Protein AF-0000000072804170 (afdb_homodimer)

Nearest PDB structures (foldseek):
  5ys2-assembly2_E  TM=5.593E-01  e=1.777E+00  Suid alphaherpesvirus 1
  5ys2-assembly2_D  TM=5.628E-01  e=2.742E+00  Suid alphaherpesvirus 1
  8yqu-assembly1_G  TM=5.726E-01  e=3.513E+00  African swine fever virus
  1iwm-assembly1_A  TM=6.644E-01  e=5.419E+00  Escherichia coli
  5ys2-assembly2_E  TM=5.588E-01  e=1.390E+00  Suid alphaherpesvirus 1

Radius of gyration: 18.13 Å; Cα contacts (8 Å, |Δi|>4): 253; chains: 2; bounding box: 46×49×56 Å

Solvent-accessible surface area (backbone atoms only — not comparable to full-atom values): 9913 Å² total; per-residue (Å²): 124,83,70,72,72,47,58,48,54,52,49,40,40,53,52,12,60,71,73,71,41,55,54,88,68,40,72,74,51,58,66,79,39,37,51,43,70,24,52,31,51,40,57,61,52,86,44,50,80,44,22,43,29,40,34,37,59,48,89,76,24,31,38,35,31,39,36,88,66,50,72,45,78,39,70,48,70,66,76,69,58,74,72,71,75,78,126,125,85,71,73,72,48,59,46,53,52,48,40,39,52,51,10,59,70,72,72,42,56,51,89,68,40,72,75,50,59,64,80,39,37,52,42,70,24,52,31,51,40,58,60,52,85,43,50,78,41,23,43,29,39,35,38,58,47,88,78,23,30,38,35,30,39,37,86,66,52,70,45,78,40,69,49,71,66,76,69,59,75,73,71,74,76,126

Structure (mmCIF, N/CA/C/O backbone):
data_AF-0000000072804170-model_v1
#
loop_
_entity.id
_entity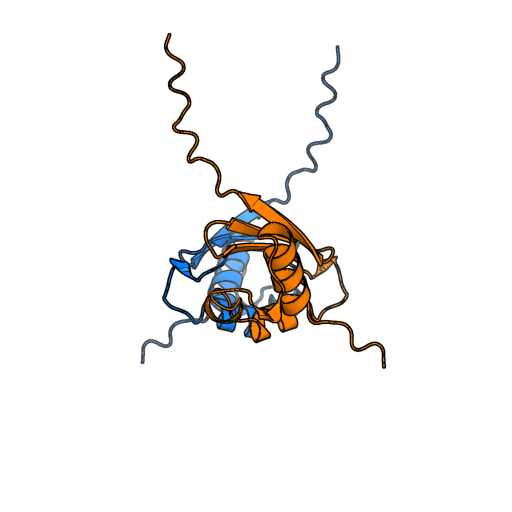.type
_entity.pdbx_description
1 polymer 'Halobacterial output domain-containing protein'
#
loop_
_atom_site.group_PDB
_atom_site.id
_atom_site.type_symbol
_atom_site.label_atom_id
_atom_site.label_alt_id
_atom_site.label_comp_id
_atom_site.label_asym_id
_atom_site.label_entity_id
_atom_site.label_seq_id
_atom_site.pdbx_PDB_ins_code
_atom_site.Cartn_x
_atom_site.Cartn_y
_atom_site.Cartn_z
_atom_site.occupancy
_atom_site.B_iso_or_equiv
_atom_site.auth_seq_id
_atom_site.auth_comp_id
_atom_site.auth_asym_id
_atom_site.auth_atom_id
_atom_site.pdbx_PDB_model_num
ATOM 1 N N . MET A 1 1 ? 17.469 0.276 -23.344 1 39.41 1 MET A N 1
ATOM 2 C CA . MET A 1 1 ? 16.578 0.875 -22.359 1 39.41 1 MET A CA 1
ATOM 3 C C . MET A 1 1 ? 16.188 -0.136 -21.297 1 39.41 1 MET A C 1
ATOM 5 O O . MET A 1 1 ? 15.641 -1.195 -21.594 1 39.41 1 MET A O 1
ATOM 9 N N . SER A 1 2 ? 17.031 -0.275 -20.328 1 51.78 2 SER A N 1
ATOM 10 C CA . SER A 1 2 ? 16.734 -1.241 -19.281 1 51.78 2 S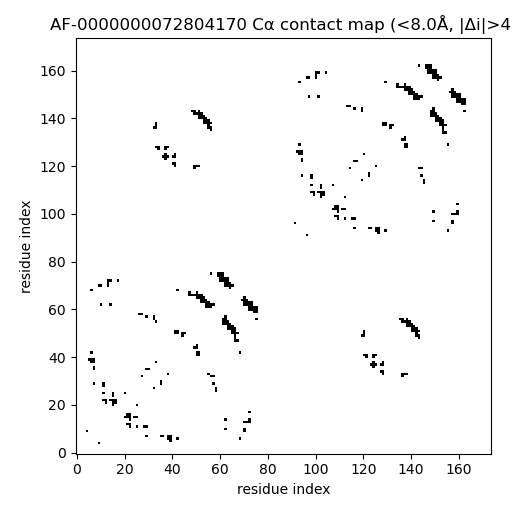ER A CA 1
ATOM 11 C C . SER A 1 2 ? 15.305 -1.104 -18.781 1 51.78 2 SER A C 1
ATOM 13 O O . SER A 1 2 ? 14.906 -0.036 -18.312 1 51.78 2 SER A O 1
ATOM 15 N N . GLN A 1 3 ? 14.508 -1.585 -19.562 1 59.88 3 GLN A N 1
ATOM 16 C CA . GLN A 1 3 ? 13.109 -1.511 -19.141 1 59.88 3 GLN A CA 1
ATOM 17 C C . GLN A 1 3 ? 12.938 -1.938 -17.688 1 59.88 3 GLN A C 1
ATOM 19 O O . GLN A 1 3 ? 13.234 -3.078 -17.328 1 59.88 3 GLN A O 1
ATOM 24 N N . GLU A 1 4 ? 13.109 -1.079 -16.875 1 78.88 4 GLU A N 1
ATOM 25 C CA . GLU A 1 4 ? 12.945 -1.415 -15.469 1 78.88 4 GLU A CA 1
ATOM 26 C C . GLU A 1 4 ? 11.609 -2.104 -15.219 1 78.88 4 GLU A C 1
ATOM 28 O O . GLU A 1 4 ? 10.57 -1.655 -15.711 1 78.88 4 GLU A O 1
ATOM 33 N N . ARG A 1 5 ? 11.672 -3.32 -14.984 1 87.62 5 ARG A N 1
ATOM 34 C CA . ARG A 1 5 ? 10.477 -4.109 -14.711 1 87.62 5 ARG A CA 1
ATOM 35 C C . ARG A 1 5 ? 9.633 -3.465 -13.617 1 87.62 5 ARG A C 1
ATOM 37 O O . ARG A 1 5 ? 10.164 -3.01 -12.602 1 87.62 5 ARG A O 1
ATOM 44 N N . PRO A 1 6 ? 8.398 -3.285 -14.016 1 92.5 6 PRO A N 1
ATOM 45 C CA . PRO A 1 6 ? 7.508 -2.75 -12.984 1 92.5 6 PRO A CA 1
ATOM 46 C C . PRO A 1 6 ? 7.5 -3.598 -11.711 1 92.5 6 PRO A C 1
ATOM 48 O O . PRO A 1 6 ? 7.723 -4.809 -11.773 1 92.5 6 PRO A O 1
ATOM 51 N N . ILE A 1 7 ? 7.445 -2.998 -10.672 1 93 7 ILE A N 1
ATOM 52 C CA . ILE A 1 7 ? 7.449 -3.695 -9.391 1 93 7 ILE A CA 1
ATOM 53 C C . ILE A 1 7 ? 6.363 -4.77 -9.383 1 93 7 ILE A C 1
ATOM 55 O O . ILE A 1 7 ? 6.543 -5.836 -8.789 1 93 7 ILE A O 1
ATOM 59 N N . SER A 1 8 ? 5.281 -4.523 -10.039 1 94.75 8 SER A N 1
ATOM 60 C CA . SER A 1 8 ? 4.199 -5.496 -10.148 1 94.75 8 SER A CA 1
ATOM 61 C C . SER A 1 8 ? 4.684 -6.793 -10.789 1 94.75 8 SER A C 1
ATOM 63 O O . SER A 1 8 ? 4.266 -7.883 -10.391 1 94.75 8 SER A O 1
ATOM 65 N N . PHE A 1 9 ? 5.527 -6.707 -11.758 1 95 9 PHE A N 1
ATOM 66 C CA . PHE A 1 9 ? 6.086 -7.883 -12.414 1 95 9 PHE A CA 1
ATOM 67 C C . PHE A 1 9 ? 7.016 -8.641 -11.477 1 95 9 PHE A C 1
ATOM 69 O 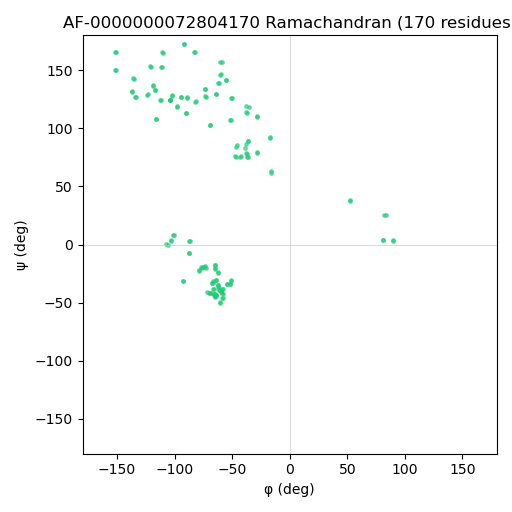O . PHE A 1 9 ? 6.988 -9.867 -11.422 1 95 9 PHE A O 1
ATOM 76 N N . GLU A 1 10 ? 7.773 -7.863 -10.797 1 95.44 10 GLU A N 1
ATOM 77 C CA . GLU A 1 10 ? 8.68 -8.484 -9.836 1 95.44 10 GLU A CA 1
ATOM 78 C C . GLU A 1 10 ? 7.906 -9.266 -8.773 1 95.44 10 GLU A C 1
ATOM 80 O O . GLU A 1 10 ? 8.32 -10.352 -8.367 1 95.44 10 GLU A O 1
ATOM 85 N N . VAL A 1 11 ? 6.828 -8.703 -8.367 1 96.25 11 VAL A N 1
ATOM 86 C CA . VAL A 1 11 ? 5.969 -9.375 -7.398 1 96.25 11 VAL A CA 1
ATOM 87 C C . VAL A 1 11 ? 5.473 -10.703 -7.977 1 96.25 11 VAL A C 1
ATOM 89 O O . VAL A 1 11 ? 5.598 -11.75 -7.336 1 96.25 11 VAL A O 1
ATOM 92 N N . ALA A 1 12 ? 4.953 -10.656 -9.18 1 96.38 12 ALA A N 1
ATOM 93 C CA . ALA A 1 12 ? 4.445 -11.852 -9.836 1 96.38 12 ALA A CA 1
ATOM 94 C C . ALA A 1 12 ? 5.543 -12.898 -9.992 1 96.38 12 ALA A C 1
ATOM 96 O O . ALA A 1 12 ? 5.309 -14.094 -9.781 1 96.38 12 ALA A O 1
ATOM 97 N N . GLN A 1 13 ? 6.699 -12.383 -10.336 1 96.69 13 GLN A N 1
ATOM 98 C CA . GLN A 1 13 ? 7.836 -13.273 -10.531 1 96.69 13 GLN A CA 1
ATOM 99 C C . GLN A 1 13 ? 8.211 -13.977 -9.234 1 96.69 13 GLN A C 1
ATOM 101 O O . GLN A 1 13 ? 8.461 -15.188 -9.219 1 96.69 13 GLN A O 1
ATOM 106 N N . GLN A 1 14 ? 8.219 -13.203 -8.164 1 96.5 14 GLN A N 1
ATOM 107 C CA . GLN A 1 14 ? 8.578 -13.766 -6.871 1 96.5 14 GLN A CA 1
ATOM 108 C C . GLN A 1 14 ? 7.562 -14.812 -6.418 1 96.5 14 GLN A C 1
ATOM 110 O O . GLN A 1 14 ? 7.934 -15.867 -5.898 1 96.5 14 GLN A O 1
ATOM 115 N N . VAL A 1 15 ? 6.285 -14.516 -6.598 1 95.88 15 VAL A N 1
ATOM 116 C CA . VAL A 1 15 ? 5.227 -15.453 -6.227 1 95.88 15 VAL A CA 1
ATOM 117 C C . VAL A 1 15 ? 5.324 -16.719 -7.09 1 95.88 15 VAL A C 1
ATOM 119 O O . VAL A 1 15 ? 5.199 -17.828 -6.582 1 95.88 15 VAL A O 1
ATOM 122 N N . ALA A 1 16 ? 5.531 -16.484 -8.359 1 96.69 16 ALA A N 1
ATOM 123 C CA . ALA A 1 16 ? 5.672 -17.609 -9.281 1 96.69 16 ALA A CA 1
ATOM 124 C C . ALA A 1 16 ? 6.832 -18.516 -8.875 1 96.69 16 ALA A C 1
ATOM 126 O O . ALA A 1 16 ? 6.707 -19.734 -8.883 1 96.69 16 ALA A O 1
ATOM 127 N N . ASP A 1 17 ? 7.957 -17.844 -8.477 1 95 17 ASP A N 1
ATOM 128 C CA . ASP A 1 17 ? 9.133 -18.578 -8.023 1 95 17 ASP A CA 1
ATOM 129 C C . ASP A 1 17 ? 8.82 -19.391 -6.773 1 95 17 ASP A C 1
ATOM 131 O O . ASP A 1 17 ? 9.289 -20.531 -6.633 1 95 17 ASP A O 1
ATOM 135 N N . ARG A 1 18 ? 7.965 -18.812 -5.965 1 93.12 18 ARG A N 1
ATOM 136 C CA . ARG A 1 18 ? 7.57 -19.5 -4.734 1 93.12 18 ARG A CA 1
ATOM 137 C C . ARG A 1 18 ? 6.676 -20.688 -5.035 1 93.12 18 ARG A C 1
ATOM 139 O O . ARG A 1 18 ? 6.812 -21.75 -4.406 1 93.12 18 ARG A O 1
ATOM 146 N N . GLU A 1 19 ? 5.82 -20.5 -5.93 1 92.44 19 GLU A N 1
ATOM 147 C CA . GLU A 1 19 ? 4.895 -21.562 -6.309 1 92.44 19 GLU A CA 1
ATOM 148 C C . GLU A 1 19 ? 5.578 -22.594 -7.199 1 92.44 19 GLU A C 1
ATOM 150 O O . GLU A 1 19 ? 5.09 -23.719 -7.34 1 92.44 19 GLU A O 1
ATOM 155 N N . GLY A 1 20 ? 6.676 -22.281 -7.816 1 94.94 20 GLY A N 1
ATOM 156 C CA . GLY A 1 20 ? 7.406 -23.172 -8.703 1 94.94 20 GLY A CA 1
ATOM 157 C C . GLY A 1 20 ? 6.844 -23.219 -10.109 1 94.94 20 GLY A C 1
ATOM 158 O O . GLY A 1 20 ? 6.871 -24.266 -10.766 1 94.94 20 GLY A O 1
ATOM 159 N N . VAL A 1 21 ? 6.184 -22.125 -10.438 1 95.31 21 VAL A N 1
ATOM 160 C CA . VAL A 1 21 ? 5.586 -22.031 -11.766 1 95.31 21 VAL A CA 1
ATOM 161 C C . VAL A 1 21 ? 6.164 -20.828 -12.516 1 95.31 21 VAL A C 1
ATOM 163 O O . VAL A 1 21 ? 6.707 -19.906 -11.891 1 95.31 21 VAL A O 1
ATOM 166 N N . PRO A 1 22 ? 6.176 -20.891 -13.859 1 96.81 22 PRO A N 1
ATOM 167 C CA . PRO A 1 22 ? 6.555 -19.703 -14.625 1 96.81 22 PRO A CA 1
ATOM 168 C C . PRO A 1 22 ? 5.617 -18.516 -14.383 1 96.81 22 PRO A C 1
ATOM 170 O O . PRO A 1 22 ? 4.414 -18.719 -14.188 1 96.81 22 PRO A O 1
ATOM 173 N N . VAL A 1 23 ? 6.141 -17.391 -14.273 1 96.31 23 VAL A N 1
ATOM 174 C CA . VAL A 1 23 ? 5.379 -16.172 -13.992 1 96.31 23 VAL A CA 1
ATOM 175 C C . VAL A 1 23 ? 4.211 -16.062 -14.969 1 96.31 23 VAL A C 1
ATOM 177 O O . VAL A 1 23 ? 3.141 -15.562 -14.609 1 96.31 23 VAL A O 1
ATOM 180 N N . GLU A 1 24 ? 4.395 -16.594 -16.172 1 95.69 24 GLU A N 1
ATOM 181 C CA . GLU A 1 24 ? 3.357 -16.516 -17.203 1 95.69 24 GLU A CA 1
ATOM 182 C C . GLU A 1 24 ? 2.221 -17.5 -16.906 1 95.69 24 GLU A C 1
ATOM 184 O O . GLU A 1 24 ? 1.129 -17.375 -17.453 1 95.69 24 GLU A O 1
ATOM 189 N N . GLU A 1 25 ? 2.543 -18.453 -16.094 1 95.69 25 GLU A N 1
ATOM 190 C CA . GLU A 1 25 ? 1.567 -19.5 -15.781 1 95.69 25 GLU A CA 1
ATOM 191 C C . GLU A 1 25 ? 0.948 -19.281 -14.406 1 95.69 25 GLU A C 1
ATOM 193 O O . GLU A 1 25 ? 0.147 -20.094 -13.945 1 95.69 25 GLU A O 1
ATOM 198 N N . LEU A 1 26 ? 1.357 -18.188 -13.82 1 95.12 26 LEU A N 1
ATOM 199 C CA . LEU A 1 26 ? 0.846 -17.891 -12.484 1 95.12 26 LEU A CA 1
ATOM 200 C C . LEU A 1 26 ? -0.66 -17.656 -12.523 1 95.12 26 LEU A C 1
ATOM 202 O O . LEU A 1 26 ? -1.154 -16.891 -13.352 1 95.12 26 LEU A O 1
ATOM 206 N N . ARG A 1 27 ? -1.448 -18.375 -11.594 1 90.75 27 ARG A N 1
ATOM 207 C CA . ARG A 1 27 ? -2.898 -18.234 -11.516 1 90.75 27 ARG A CA 1
ATOM 208 C C . ARG A 1 27 ? -3.361 -18.125 -10.062 1 90.75 27 ARG A C 1
ATOM 210 O O . ARG A 1 27 ? -2.893 -18.875 -9.203 1 90.75 27 ARG A O 1
ATOM 217 N N . PRO A 1 28 ? -4.367 -17.281 -9.984 1 92.62 28 PRO A N 1
ATOM 218 C CA . PRO A 1 28 ? -4.832 -16.203 -10.859 1 92.62 28 PRO A CA 1
ATOM 219 C C . PRO A 1 28 ? -3.773 -15.125 -11.094 1 92.62 28 PRO A C 1
ATOM 221 O O . PRO A 1 28 ? -2.805 -15.039 -10.336 1 92.62 28 PRO A O 1
ATOM 224 N N . PRO A 1 29 ? -3.898 -14.391 -12.18 1 94.12 29 PRO A N 1
ATOM 225 C CA . PRO A 1 29 ? -2.918 -13.328 -12.43 1 94.12 29 PRO A CA 1
ATOM 226 C C . PRO A 1 29 ? -2.9 -12.273 -11.328 1 94.12 29 PRO A C 1
ATOM 228 O O . PRO A 1 29 ? -3.91 -12.062 -10.648 1 94.12 29 PRO A O 1
ATOM 231 N N . LEU A 1 30 ? -1.705 -11.719 -11.062 1 93.56 30 LEU A N 1
ATOM 232 C CA . LEU A 1 30 ? -1.507 -10.734 -10 1 93.56 30 LEU A CA 1
ATOM 233 C C . LEU A 1 30 ? -2.469 -9.562 -10.164 1 93.56 30 LEU A C 1
ATOM 235 O O . LEU A 1 30 ? -2.973 -9.023 -9.172 1 93.56 30 LEU A O 1
ATOM 239 N N . HIS A 1 31 ? -2.74 -9.242 -11.414 1 92.38 31 HIS A N 1
ATOM 240 C CA . HIS A 1 31 ? -3.576 -8.078 -11.688 1 92.38 31 HIS A CA 1
ATOM 241 C C . HIS A 1 31 ? -4.992 -8.281 -11.164 1 92.38 31 HIS A C 1
ATOM 243 O O . HIS A 1 31 ? -5.75 -7.32 -11.023 1 92.38 31 HIS A O 1
ATOM 249 N N . THR A 1 32 ? -5.383 -9.594 -10.945 1 91.12 32 THR A N 1
ATOM 250 C CA . THR A 1 32 ? -6.703 -9.883 -10.391 1 91.12 32 THR A CA 1
ATOM 251 C C . THR A 1 32 ? -6.715 -9.672 -8.883 1 91.12 32 THR A C 1
ATOM 253 O O . THR A 1 32 ? -7.773 -9.453 -8.289 1 91.12 32 THR A O 1
ATOM 256 N N . ALA A 1 33 ? -5.52 -9.742 -8.297 1 90.5 33 ALA A N 1
ATOM 257 C CA . ALA A 1 33 ? -5.41 -9.648 -6.848 1 90.5 33 ALA A CA 1
ATOM 258 C C . ALA A 1 33 ? -5.168 -8.203 -6.41 1 90.5 33 ALA A C 1
ATOM 260 O O . ALA A 1 33 ? -5.574 -7.801 -5.316 1 90.5 33 ALA A O 1
ATOM 261 N N . ILE A 1 34 ? -4.5 -7.457 -7.223 1 91.69 34 ILE A N 1
ATOM 262 C CA . ILE A 1 34 ? -4.18 -6.074 -6.891 1 91.69 34 ILE A CA 1
ATOM 263 C C . ILE A 1 34 ? -4.07 -5.25 -8.172 1 91.69 34 ILE A C 1
ATOM 265 O O . ILE A 1 34 ? -3.785 -5.789 -9.242 1 91.69 34 ILE A O 1
ATOM 269 N N . ASP A 1 35 ? -4.391 -4 -8.078 1 93.88 35 ASP A N 1
ATOM 270 C CA . ASP A 1 35 ? -4.219 -3.098 -9.211 1 93.88 35 ASP A CA 1
ATOM 271 C C . ASP A 1 35 ? -2.74 -2.85 -9.5 1 93.88 35 ASP A C 1
ATOM 273 O O . ASP A 1 35 ? -2.109 -2.008 -8.852 1 93.88 35 ASP A O 1
ATOM 277 N N . THR A 1 36 ? -2.184 -3.473 -10.516 1 95.5 36 THR A N 1
ATOM 278 C CA . THR A 1 36 ? -0.762 -3.436 -10.844 1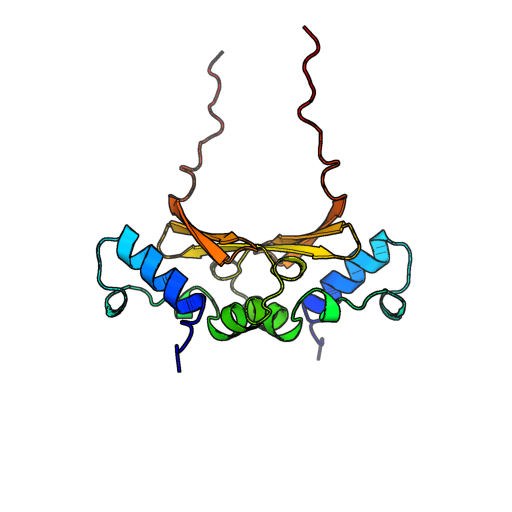 95.5 36 THR A CA 1
ATOM 279 C C . THR A 1 36 ? -0.347 -2.039 -11.297 1 95.5 36 THR A C 1
ATOM 281 O O . THR A 1 36 ? 0.767 -1.594 -11.016 1 95.5 36 THR A O 1
ATOM 284 N N . ASP A 1 37 ? -1.27 -1.3 -11.977 1 94.56 37 ASP A N 1
ATOM 285 C CA . ASP A 1 37 ? -0.978 0.057 -12.43 1 94.56 37 ASP A CA 1
ATOM 286 C C . ASP A 1 37 ? -0.784 1.001 -11.242 1 94.56 37 ASP A C 1
ATOM 288 O O . ASP A 1 37 ? 0.141 1.815 -11.234 1 94.56 37 ASP A O 1
ATOM 292 N N . ALA A 1 38 ? -1.669 0.796 -10.352 1 95.56 38 ALA A N 1
ATOM 293 C CA . ALA A 1 38 ? -1.58 1.613 -9.148 1 95.56 38 ALA A CA 1
ATOM 294 C C . ALA A 1 38 ? -0.304 1.304 -8.367 1 95.56 38 ALA A C 1
ATOM 296 O O . ALA A 1 38 ? 0.386 2.217 -7.906 1 95.56 38 ALA A O 1
ATOM 297 N N . LEU A 1 39 ? 0.015 0.007 -8.211 1 94.88 39 LEU A N 1
ATOM 298 C CA . LEU A 1 39 ? 1.214 -0.433 -7.508 1 94.88 39 LEU A CA 1
ATOM 299 C C . LEU A 1 39 ? 2.469 0.14 -8.164 1 94.88 39 LEU A C 1
ATOM 301 O O . LEU A 1 39 ? 3.328 0.7 -7.477 1 94.88 39 LEU A O 1
ATOM 305 N N . ASP A 1 40 ? 2.539 0.067 -9.453 1 94.12 40 ASP A N 1
ATOM 306 C CA . ASP A 1 40 ? 3.684 0.596 -10.188 1 94.12 40 ASP A CA 1
ATOM 307 C C . ASP A 1 40 ? 3.814 2.104 -9.992 1 94.12 40 ASP A C 1
ATOM 309 O O . ASP A 1 40 ? 4.926 2.627 -9.883 1 94.12 40 ASP A O 1
ATOM 313 N N . SER A 1 41 ? 2.689 2.744 -9.93 1 93.19 41 SER A N 1
ATOM 314 C CA . SER A 1 41 ? 2.678 4.191 -9.75 1 93.19 41 SER A CA 1
ATOM 315 C C . SER A 1 41 ? 3.221 4.582 -8.375 1 93.19 41 SER A C 1
ATOM 317 O O . SER A 1 41 ? 3.965 5.555 -8.25 1 93.19 41 SER A O 1
ATOM 319 N N . LEU A 1 42 ? 2.896 3.809 -7.34 1 92.06 42 LEU A N 1
ATOM 320 C CA . LEU A 1 42 ? 3.336 4.086 -5.977 1 92.06 42 LEU A CA 1
ATOM 321 C C . LEU A 1 42 ? 4.848 3.939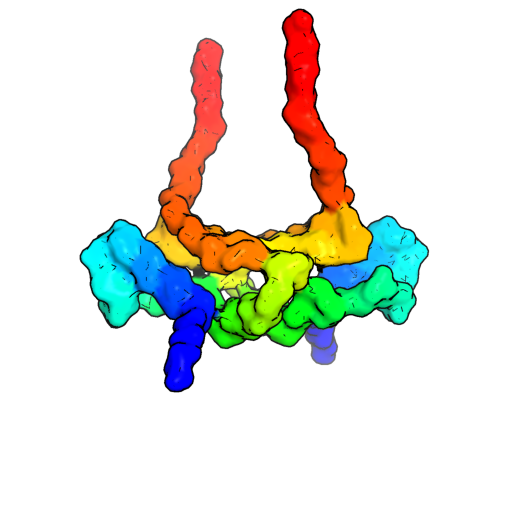 -5.855 1 92.06 42 LEU A C 1
ATOM 323 O O . LEU A 1 42 ? 5.484 4.645 -5.066 1 92.06 42 LEU A O 1
ATOM 327 N N . PHE A 1 43 ? 5.375 3.035 -6.648 1 91.31 43 PHE A N 1
ATOM 328 C CA . PHE A 1 43 ? 6.809 2.773 -6.578 1 91.31 43 PHE A CA 1
ATOM 329 C C . PHE A 1 43 ? 7.543 3.475 -7.715 1 91.31 43 PHE A C 1
ATOM 331 O O . PHE A 1 43 ? 8.719 3.193 -7.969 1 91.31 43 PHE A O 1
ATOM 338 N N . ARG A 1 44 ? 6.797 4.285 -8.391 1 85.56 44 ARG A N 1
ATOM 339 C CA . ARG A 1 44 ? 7.41 5.051 -9.477 1 85.56 44 ARG A CA 1
ATOM 340 C C . ARG A 1 44 ? 8.461 6.012 -8.938 1 85.56 44 ARG A C 1
ATOM 342 O O . ARG A 1 44 ? 9.477 6.266 -9.594 1 85.56 44 ARG A O 1
ATOM 349 N N . SER A 1 45 ? 8.125 6.398 -7.734 1 78.31 45 SER A N 1
ATOM 350 C CA . SER A 1 45 ? 9.102 7.301 -7.125 1 78.31 45 SER A CA 1
ATOM 351 C C . SER A 1 45 ? 10.359 6.551 -6.703 1 78.31 45 SER A C 1
ATOM 353 O O . SER A 1 45 ? 10.281 5.434 -6.191 1 78.31 45 SER A O 1
ATOM 355 N N . ASN A 1 46 ? 11.414 7.078 -7.012 1 73.31 46 ASN A N 1
ATOM 356 C CA . ASN A 1 46 ? 12.68 6.441 -6.668 1 73.31 46 ASN A CA 1
ATOM 357 C C . ASN A 1 46 ? 13.148 6.828 -5.266 1 73.31 46 ASN A C 1
ATOM 359 O O . ASN A 1 46 ? 14.234 6.438 -4.836 1 73.31 46 ASN A O 1
ATOM 363 N N . ASP A 1 47 ? 12.305 7.539 -4.746 1 78.62 47 ASP A N 1
ATOM 364 C CA . ASP A 1 47 ? 12.656 7.938 -3.387 1 78.62 47 ASP A CA 1
ATOM 365 C C . ASP A 1 47 ? 12.133 6.93 -2.365 1 78.62 47 ASP A C 1
ATOM 367 O O . ASP A 1 47 ? 10.922 6.797 -2.182 1 78.62 47 ASP A O 1
ATOM 371 N N . PRO A 1 48 ? 13.078 6.289 -1.756 1 78.88 48 PRO A N 1
ATOM 372 C CA . PRO A 1 48 ? 12.672 5.285 -0.769 1 78.88 48 PRO A CA 1
ATOM 373 C C . PRO A 1 48 ? 11.891 5.891 0.398 1 78.88 48 PRO A C 1
ATOM 375 O O . PRO A 1 48 ? 11.102 5.199 1.042 1 78.88 48 PRO A O 1
ATOM 378 N N . ASP A 1 49 ? 12.156 7.168 0.578 1 74.75 49 ASP A N 1
ATOM 379 C CA . ASP A 1 49 ? 11.484 7.852 1.681 1 74.75 49 ASP A CA 1
ATOM 380 C C . ASP A 1 49 ? 10.008 8.078 1.368 1 74.75 49 ASP A C 1
ATOM 382 O O . ASP A 1 49 ? 9.203 8.289 2.277 1 74.75 49 ASP A O 1
ATOM 386 N N . ARG A 1 50 ? 9.719 8.023 0.169 1 79.5 50 ARG A N 1
ATOM 387 C CA . ARG A 1 50 ? 8.344 8.297 -0.254 1 79.5 50 ARG A CA 1
ATOM 388 C C . ARG A 1 50 ? 7.629 7.008 -0.645 1 79.5 50 ARG A C 1
ATOM 390 O O . ARG A 1 50 ? 6.441 7.027 -0.979 1 79.5 50 ARG A O 1
ATOM 397 N N . ARG A 1 51 ? 8.352 5.855 -0.544 1 88.25 51 ARG A N 1
ATOM 398 C CA . ARG A 1 51 ? 7.77 4.566 -0.908 1 88.25 51 ARG A CA 1
ATOM 399 C C . ARG A 1 51 ? 7.086 3.918 0.29 1 88.25 51 ARG A C 1
ATOM 401 O O . ARG A 1 51 ? 7.66 3.848 1.378 1 88.25 51 ARG A O 1
ATOM 408 N N . PRO A 1 52 ? 5.906 3.625 -0.024 1 93.62 52 PRO A N 1
ATOM 409 C CA . PRO A 1 52 ? 5.199 2.959 1.071 1 93.62 52 PRO A CA 1
ATOM 410 C C . PRO A 1 52 ? 5.488 1.461 1.139 1 93.62 52 PRO A C 1
ATOM 412 O O . PRO A 1 52 ? 6.168 0.92 0.263 1 93.62 52 PRO A O 1
ATOM 415 N N . THR A 1 53 ? 5.137 0.882 2.223 1 94.31 53 THR A N 1
ATOM 416 C CA . THR A 1 53 ? 5.117 -0.57 2.359 1 94.31 53 THR A CA 1
ATOM 417 C C . THR A 1 53 ? 3.725 -1.12 2.057 1 94.31 53 THR A C 1
ATOM 419 O O . THR A 1 53 ? 2.729 -0.633 2.594 1 94.31 53 THR A O 1
ATOM 422 N N . ILE A 1 54 ? 3.678 -2.076 1.156 1 95.38 54 ILE A N 1
ATOM 423 C CA . ILE A 1 54 ? 2.398 -2.645 0.748 1 95.38 54 ILE A CA 1
ATOM 424 C C . ILE A 1 54 ? 2.367 -4.137 1.077 1 95.38 54 ILE A C 1
ATOM 426 O O . ILE A 1 54 ? 3.348 -4.848 0.851 1 95.38 54 ILE A O 1
ATOM 430 N N . GLU A 1 55 ? 1.22 -4.547 1.604 1 94.94 55 GLU A N 1
ATOM 431 C CA . GLU A 1 55 ? 1.027 -5.957 1.924 1 94.94 55 GLU A CA 1
ATOM 432 C C . GLU A 1 55 ? -0.36 -6.434 1.502 1 94.94 55 GLU A C 1
ATOM 434 O O . GLU A 1 55 ? -1.364 -5.793 1.815 1 94.94 55 GLU A O 1
ATOM 439 N N . PHE A 1 56 ? -0.417 -7.555 0.828 1 93.62 56 PHE A N 1
ATOM 440 C CA . PHE A 1 56 ? -1.686 -8.133 0.404 1 93.62 56 PHE A CA 1
ATOM 441 C C . PHE A 1 56 ? -1.575 -9.648 0.291 1 93.62 56 PHE A C 1
ATOM 443 O O . PHE A 1 56 ? -0.478 -10.203 0.379 1 93.62 56 PHE A O 1
ATOM 450 N N . ARG A 1 57 ? -2.732 -10.219 0.207 1 91.75 57 ARG A N 1
ATOM 451 C CA . ARG A 1 57 ? -2.783 -11.664 0.045 1 91.75 57 ARG A CA 1
ATOM 452 C C . ARG A 1 57 ? -3.084 -12.047 -1.401 1 91.75 57 ARG A C 1
ATOM 454 O O . ARG A 1 57 ? -3.963 -11.461 -2.033 1 91.75 57 ARG A O 1
ATOM 461 N N . TYR A 1 58 ? -2.236 -12.867 -1.811 1 91.06 58 TYR A N 1
ATOM 462 C CA . TYR A 1 58 ? -2.377 -13.367 -3.172 1 91.06 58 TYR A CA 1
ATOM 463 C C . TYR A 1 58 ? -2.188 -14.883 -3.217 1 91.06 58 TYR A C 1
ATOM 465 O O . TYR A 1 58 ? -1.162 -15.398 -2.7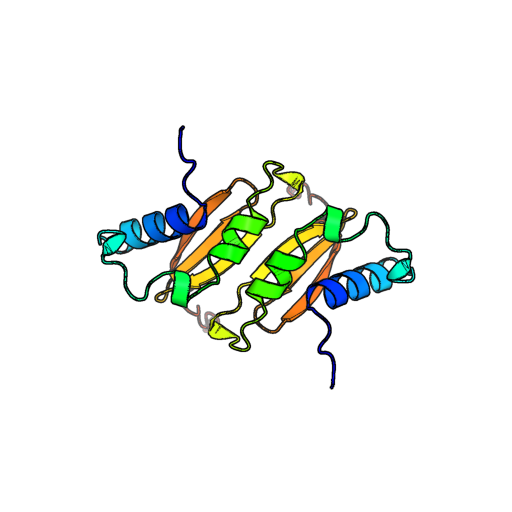68 1 91.06 58 TYR A O 1
ATOM 473 N N . ASN A 1 59 ? -3.139 -15.578 -3.799 1 88.31 59 ASN A N 1
ATOM 474 C CA . ASN A 1 59 ? -3.076 -17.031 -3.973 1 88.31 59 ASN A CA 1
ATOM 475 C C . ASN A 1 59 ? -2.785 -17.734 -2.654 1 88.31 59 ASN A C 1
ATOM 477 O O . ASN A 1 59 ? -1.979 -18.672 -2.611 1 88.31 59 ASN A O 1
ATOM 481 N N . GLY A 1 60 ? -3.309 -17.281 -1.604 1 88.44 60 GLY A N 1
ATOM 482 C CA . GLY A 1 60 ? -3.131 -17.906 -0.301 1 88.44 60 GLY A CA 1
ATOM 483 C C . GLY A 1 60 ? -1.814 -17.531 0.359 1 88.44 60 GLY A C 1
ATOM 484 O O . GLY A 1 60 ? -1.474 -18.062 1.416 1 88.44 60 GLY A O 1
ATOM 485 N N . HIS A 1 61 ? -1.045 -16.656 -0.268 1 92.19 61 HIS A N 1
ATOM 486 C CA . HIS A 1 61 ? 0.225 -16.156 0.25 1 92.19 61 HIS A CA 1
ATOM 487 C C . HIS A 1 61 ? 0.129 -14.68 0.634 1 92.19 61 HIS A C 1
ATOM 489 O O . HIS A 1 61 ? -0.729 -13.961 0.123 1 92.19 61 HIS A O 1
ATOM 495 N N . THR A 1 62 ? 1.007 -14.406 1.592 1 93.31 62 THR A N 1
ATOM 496 C CA . THR A 1 62 ? 1.118 -13 1.951 1 93.31 62 THR A CA 1
ATOM 497 C C . THR A 1 62 ? 2.309 -12.352 1.248 1 93.31 62 THR A C 1
ATOM 499 O O . THR A 1 62 ? 3.447 -12.797 1.407 1 93.31 62 THR A O 1
ATOM 502 N N . VAL A 1 63 ? 1.989 -11.367 0.447 1 95.69 63 VAL A N 1
ATOM 503 C CA . VAL A 1 63 ?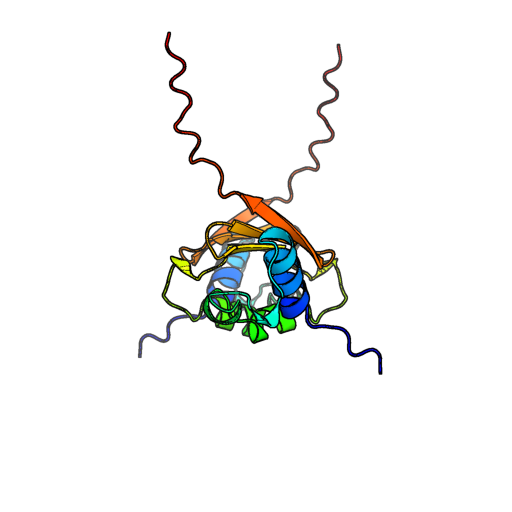 3.014 -10.648 -0.303 1 95.69 63 VAL A CA 1
ATOM 504 C C . VAL A 1 63 ? 3.264 -9.289 0.338 1 95.69 63 VAL A C 1
ATOM 506 O O . VAL A 1 63 ? 2.33 -8.508 0.53 1 95.69 63 VAL A O 1
ATOM 509 N N . ARG A 1 64 ? 4.496 -9 0.687 1 96 64 ARG A N 1
ATOM 510 C CA . ARG A 1 64 ? 4.867 -7.723 1.285 1 96 64 ARG A CA 1
ATOM 511 C C . ARG A 1 64 ? 5.957 -7.035 0.471 1 96 64 ARG A C 1
ATOM 513 O O . ARG A 1 64 ? 6.953 -7.656 0.105 1 96 64 ARG A O 1
ATOM 520 N N . ILE A 1 65 ? 5.66 -5.793 0.17 1 95.81 65 ILE A N 1
ATOM 521 C CA . ILE A 1 65 ? 6.637 -4.965 -0.526 1 95.81 65 ILE A CA 1
ATOM 522 C C . ILE A 1 65 ? 7.125 -3.854 0.402 1 95.81 65 ILE A C 1
ATOM 524 O O . ILE A 1 65 ? 6.32 -3.09 0.942 1 95.81 65 ILE A O 1
ATOM 528 N N . ASP A 1 66 ? 8.367 -3.797 0.567 1 93.19 66 ASP A N 1
ATOM 529 C CA . ASP A 1 66 ? 8.914 -2.77 1.448 1 93.19 66 ASP A CA 1
ATOM 530 C C . ASP A 1 66 ? 9.266 -1.506 0.667 1 93.19 66 ASP A C 1
ATOM 532 O O . ASP A 1 66 ? 9.219 -1.499 -0.565 1 93.19 66 ASP A O 1
ATOM 536 N N . SER A 1 67 ? 9.641 -0.414 1.431 1 89.06 67 SER A N 1
ATOM 537 C CA . SER A 1 67 ? 9.938 0.879 0.826 1 89.06 67 SER A CA 1
ATOM 538 C C . SER A 1 67 ? 11.172 0.796 -0.067 1 89.06 67 SER A C 1
ATOM 540 O O . SER A 1 67 ? 11.391 1.665 -0.913 1 89.06 67 SER A O 1
ATOM 542 N N . THR A 1 68 ? 12.016 -0.286 0.102 1 86.44 68 THR A N 1
ATOM 543 C CA . THR A 1 68 ? 13.211 -0.451 -0.711 1 86.44 68 THR A CA 1
ATOM 544 C C . THR A 1 68 ? 12.891 -1.189 -2.006 1 86.44 68 THR A C 1
ATOM 546 O O . THR A 1 68 ? 13.719 -1.243 -2.92 1 86.44 68 THR A O 1
ATOM 549 N N . GLY A 1 69 ? 11.578 -1.698 -2.066 1 88.94 69 GLY A N 1
ATOM 550 C CA . GLY A 1 69 ? 11.195 -2.48 -3.23 1 88.94 69 GLY A CA 1
ATOM 551 C C . GLY A 1 69 ? 11.461 -3.965 -3.064 1 88.94 69 GLY A C 1
ATOM 552 O O . GLY A 1 69 ? 11.367 -4.73 -4.027 1 88.94 69 GLY A O 1
ATOM 553 N N . GLU A 1 70 ? 11.891 -4.293 -1.94 1 93.25 70 GLU A N 1
ATOM 554 C CA . GLU A 1 70 ? 12.094 -5.711 -1.654 1 93.25 70 GLU A CA 1
ATOM 555 C C . GLU A 1 70 ? 10.758 -6.426 -1.456 1 93.25 70 GLU A C 1
ATOM 557 O O . GLU A 1 70 ? 9.906 -5.969 -0.687 1 93.25 70 GLU A O 1
ATOM 562 N N . ILE A 1 71 ? 10.555 -7.512 -2.174 1 96.31 71 ILE A N 1
ATOM 563 C CA . ILE A 1 71 ? 9.312 -8.281 -2.141 1 96.31 71 ILE A CA 1
ATOM 564 C C . ILE A 1 71 ? 9.516 -9.555 -1.328 1 96.31 71 ILE A C 1
ATOM 566 O O . ILE A 1 71 ? 10.469 -10.305 -1.562 1 96.31 71 ILE A O 1
ATOM 570 N N . THR A 1 72 ? 8.727 -9.766 -0.335 1 95.88 72 THR A N 1
ATOM 571 C CA . THR A 1 72 ? 8.727 -10.984 0.46 1 95.88 72 THR A CA 1
ATOM 572 C C . THR A 1 72 ? 7.391 -11.719 0.33 1 95.88 72 THR A C 1
ATOM 574 O O . THR A 1 72 ? 6.328 -11.094 0.394 1 95.88 72 THR A O 1
ATOM 577 N N . VAL A 1 73 ? 7.484 -12.961 0.115 1 95.69 73 VAL A N 1
ATOM 578 C CA . VAL A 1 73 ? 6.297 -13.805 -0.009 1 95.69 73 VAL A CA 1
ATOM 579 C C . VAL A 1 73 ? 6.266 -14.828 1.122 1 95.69 73 VAL A C 1
ATOM 581 O O . VAL A 1 73 ? 7.207 -15.609 1.282 1 95.69 73 VAL A O 1
ATOM 584 N N . GLY A 1 74 ? 5.34 -14.539 1.977 1 90.62 74 GLY A N 1
ATOM 585 C CA . GLY A 1 74 ? 5.199 -15.477 3.082 1 90.62 74 GLY A CA 1
ATOM 586 C C . GLY A 1 74 ? 3.916 -16.281 3.025 1 90.62 74 GLY A C 1
ATOM 587 O O . GLY A 1 74 ? 3.014 -15.961 2.246 1 90.62 74 GLY A O 1
ATOM 588 N N . SER A 1 75 ? 3.959 -17.328 3.852 1 78.88 75 SER A N 1
ATOM 589 C CA . SER A 1 75 ? 2.748 -18.141 3.998 1 78.88 75 SER A CA 1
ATOM 590 C C . SER A 1 75 ? 1.78 -17.5 4.988 1 78.88 75 SER A C 1
ATOM 592 O O . SER A 1 75 ? 2.201 -16.812 5.926 1 78.88 75 SER A O 1
ATOM 594 N N . ALA A 1 76 ? 0.513 -17.219 4.512 1 65.19 76 ALA A N 1
ATOM 595 C CA . ALA A 1 76 ? -0.478 -16.703 5.457 1 65.19 76 ALA A CA 1
ATOM 596 C C . ALA A 1 76 ? -0.331 -17.375 6.82 1 65.19 76 ALA A C 1
ATOM 598 O O . ALA A 1 76 ? 0.073 -18.547 6.902 1 65.19 76 ALA A O 1
ATOM 599 N N . PRO A 1 77 ? -0.02 -16.328 7.852 1 54.59 77 PRO A N 1
ATOM 600 C CA . PRO A 1 77 ? 0.151 -16.984 9.148 1 54.59 77 PRO A CA 1
ATOM 601 C C . PRO A 1 77 ? -0.825 -18.141 9.367 1 54.59 77 PRO A C 1
ATOM 603 O O . PRO A 1 77 ? -1.976 -18.062 8.922 1 54.59 77 PRO A O 1
ATOM 606 N N . ALA A 1 78 ? -0.275 -19.297 9.43 1 52.75 78 ALA A N 1
ATOM 607 C CA . ALA A 1 78 ? -1.188 -20.266 10.023 1 52.75 78 ALA A CA 1
ATOM 608 C C . ALA A 1 78 ? -2.035 -19.641 11.117 1 52.75 78 ALA A C 1
ATOM 610 O O . ALA A 1 78 ? -1.571 -18.734 11.82 1 52.75 78 ALA A O 1
ATOM 611 N N . VAL A 1 79 ? -3.197 -19.094 10.719 1 54.16 79 VAL A N 1
ATOM 612 C CA . VAL A 1 79 ? -4.016 -18.641 11.836 1 54.16 79 VAL A CA 1
ATOM 613 C C . VAL A 1 79 ? -3.521 -19.266 13.133 1 54.16 79 VAL A C 1
ATOM 615 O O . VAL A 1 79 ? -3.594 -20.484 13.305 1 54.16 79 VAL A O 1
ATOM 618 N N . THR A 1 80 ? -2.389 -18.984 13.508 1 52.53 80 THR A N 1
ATOM 619 C CA . THR A 1 80 ? -2.004 -19.516 14.812 1 52.53 80 THR A CA 1
ATOM 620 C C . THR A 1 80 ? -3.141 -19.344 15.82 1 52.53 80 THR A C 1
ATOM 622 O O . THR A 1 80 ? -3.551 -18.219 16.125 1 52.53 80 THR A O 1
ATOM 625 N N . GLU A 1 81 ? -4.148 -20.203 15.648 1 53.41 81 GLU A N 1
ATOM 626 C CA . GLU A 1 81 ? -5.113 -20.297 16.734 1 53.41 81 GLU A CA 1
ATOM 627 C C . GLU A 1 81 ? -4.469 -19.969 18.078 1 53.41 81 GLU A C 1
ATOM 629 O O . GLU A 1 81 ? -3.328 -20.359 18.344 1 53.41 81 GLU A O 1
ATOM 634 N N . PRO A 1 82 ? -4.863 -18.766 18.672 1 54.03 82 PRO A N 1
ATOM 635 C CA . PRO A 1 82 ? -4.312 -18.594 20.016 1 54.03 82 PRO A CA 1
ATOM 636 C C . PRO A 1 82 ? -3.801 -19.891 20.625 1 54.03 82 PRO A C 1
ATOM 638 O O . PRO A 1 82 ? -4.445 -20.938 20.5 1 54.03 82 PRO A O 1
ATOM 641 N N . GLU A 1 83 ? -2.566 -20.109 20.406 1 52.28 83 GLU A N 1
ATOM 642 C CA . GLU A 1 83 ? -2.064 -21.234 21.172 1 52.28 83 GLU A CA 1
ATOM 643 C C . GLU A 1 83 ? -2.85 -21.406 22.469 1 52.28 83 GLU A C 1
ATOM 645 O O . GLU A 1 83 ? -2.957 -20.484 23.266 1 52.28 83 GLU A O 1
ATOM 650 N N . ARG A 1 84 ? -4.012 -21.984 22.547 1 48.06 84 ARG A N 1
ATOM 651 C CA . ARG A 1 84 ? -4.535 -22.328 23.859 1 48.06 84 ARG A CA 1
ATOM 652 C C . ARG A 1 84 ? -3.424 -22.828 24.781 1 48.06 84 ARG A C 1
ATOM 654 O O . ARG A 1 84 ? -2.773 -23.828 24.484 1 48.06 84 ARG A O 1
ATOM 661 N N . GLN A 1 85 ? -2.656 -21.922 25.328 1 51.25 85 GLN A N 1
ATOM 662 C CA . GLN A 1 85 ? -1.888 -22.422 26.469 1 51.25 85 GLN A CA 1
ATOM 663 C C . GLN A 1 85 ? -2.699 -23.422 27.281 1 51.25 85 GLN A C 1
ATOM 665 O O . GLN A 1 85 ? -3.775 -23.109 27.781 1 51.25 85 GLN A O 1
ATOM 670 N N . THR A 1 86 ? -2.936 -24.594 26.969 1 46.78 86 THR A N 1
ATOM 671 C CA . THR A 1 86 ? -3.432 -25.625 27.875 1 46.78 86 THR A CA 1
ATOM 672 C C . THR A 1 86 ? -2.783 -25.5 29.25 1 46.78 86 THR A C 1
ATOM 674 O O . THR A 1 86 ? -1.566 -25.641 29.391 1 46.78 86 THR A O 1
ATOM 677 N N . VAL A 1 87 ? -3.291 -24.578 30.203 1 36.91 87 VAL A N 1
ATOM 678 C CA . VAL A 1 87 ? -3.023 -24.891 31.609 1 36.91 87 VAL A CA 1
ATOM 679 C C . VAL A 1 87 ? -3.428 -26.328 31.906 1 36.91 87 VAL A C 1
ATOM 681 O O . VAL A 1 87 ? -4.504 -26.781 31.5 1 36.91 87 VAL A O 1
ATOM 684 N N . MET B 1 1 ? -25.062 12.422 -5.207 1 39.19 1 MET B N 1
ATOM 685 C CA . MET B 1 1 ? -23.953 11.516 -5.523 1 39.19 1 MET B CA 1
ATOM 686 C C . MET B 1 1 ? -22.938 11.484 -4.395 1 39.19 1 MET B C 1
ATOM 688 O O . MET B 1 1 ? -22.375 12.523 -4.027 1 39.19 1 MET B O 1
ATOM 692 N N . SER B 1 2 ? -23.203 10.688 -3.418 1 52 2 SER B N 1
ATOM 693 C CA . SER B 1 2 ? -22.281 10.609 -2.287 1 52 2 SER B CA 1
ATOM 694 C C . SER B 1 2 ? -20.844 10.484 -2.756 1 52 2 SER B C 1
ATOM 696 O O . SER B 1 2 ? -20.484 9.547 -3.469 1 52 2 SER B O 1
ATOM 698 N N . GLN B 1 3 ? -20.391 11.547 -3.178 1 59.56 3 GLN B N 1
ATOM 699 C CA . GLN B 1 3 ? -19 11.516 -3.627 1 59.56 3 GLN B CA 1
ATOM 700 C C . GLN B 1 3 ? -18.109 10.797 -2.615 1 59.56 3 GLN B C 1
ATOM 702 O O . GLN B 1 3 ? -17.969 11.25 -1.479 1 59.56 3 GLN B O 1
ATOM 707 N N . GLU B 1 4 ? -18.094 9.602 -2.721 1 78.56 4 GLU B N 1
ATOM 708 C CA . GLU B 1 4 ? -17.25 8.852 -1.79 1 78.56 4 GLU B CA 1
ATOM 709 C C . GLU B 1 4 ? -15.828 9.414 -1.761 1 78.56 4 GLU B C 1
ATOM 711 O O . GLU B 1 4 ? -15.242 9.688 -2.811 1 78.56 4 GLU B O 1
ATOM 716 N N . ARG B 1 5 ? -15.523 10.055 -0.741 1 87.5 5 ARG B N 1
ATOM 717 C CA . ARG B 1 5 ? -14.203 10.633 -0.56 1 87.5 5 ARG B CA 1
ATOM 718 C C . ARG B 1 5 ? -13.109 9.602 -0.822 1 87.5 5 ARG B C 1
ATOM 720 O O . ARG B 1 5 ? -13.211 8.453 -0.378 1 87.5 5 ARG B O 1
ATOM 727 N N . PRO B 1 6 ? -12.25 10.023 -1.706 1 92.44 6 PRO B N 1
ATOM 728 C CA . PRO B 1 6 ? -11.125 9.117 -1.944 1 92.44 6 PRO B CA 1
ATOM 729 C C . PRO B 1 6 ? -10.367 8.766 -0.665 1 92.44 6 PRO B C 1
ATOM 731 O O . PRO B 1 6 ? -10.336 9.562 0.276 1 92.44 6 PRO B O 1
ATOM 734 N N . ILE B 1 7 ? -9.977 7.633 -0.565 1 92.94 7 ILE B N 1
ATOM 735 C CA . ILE B 1 7 ? -9.258 7.172 0.617 1 92.94 7 ILE B CA 1
ATOM 736 C C . ILE B 1 7 ? -8.086 8.117 0.91 1 92.94 7 ILE B C 1
ATOM 738 O O . ILE B 1 7 ? -7.754 8.359 2.072 1 92.94 7 ILE B O 1
ATOM 742 N N . SER B 1 8 ? -7.492 8.656 -0.11 1 94.75 8 SER B N 1
ATOM 743 C CA . SER B 1 8 ? -6.402 9.617 0.047 1 94.75 8 SER B CA 1
ATOM 744 C C . SER B 1 8 ? -6.844 10.828 0.859 1 94.75 8 SER B C 1
ATOM 746 O O . SER B 1 8 ? -6.074 11.352 1.668 1 94.75 8 SER B O 1
ATOM 748 N N . PHE B 1 9 ? -8.039 11.289 0.674 1 95 9 PHE B N 1
ATOM 749 C CA . PHE B 1 9 ? -8.578 12.422 1.424 1 95 9 PHE B CA 1
ATOM 750 C C . PHE B 1 9 ? -8.805 12.039 2.883 1 95 9 PHE B C 1
ATOM 752 O O . PHE B 1 9 ? -8.5 12.82 3.787 1 95 9 PHE B O 1
ATOM 759 N N . GLU B 1 10 ? -9.32 10.867 3.012 1 95.44 10 GLU B N 1
ATOM 760 C CA . GLU B 1 10 ? -9.547 10.398 4.375 1 95.44 10 GLU B CA 1
ATOM 761 C C . GLU B 1 10 ? -8.234 10.312 5.152 1 95.44 10 GLU B C 1
ATOM 763 O O . GLU B 1 10 ? -8.188 10.648 6.34 1 95.44 10 GLU B O 1
ATOM 768 N N . VAL B 1 11 ? -7.234 9.883 4.484 1 96.19 11 VAL B N 1
ATOM 769 C CA . VAL B 1 11 ? -5.91 9.812 5.102 1 96.19 11 VAL B CA 1
ATOM 770 C C . VAL B 1 11 ? -5.465 11.211 5.527 1 96.19 11 VAL B C 1
ATOM 772 O O . VAL B 1 11 ? -5.07 11.414 6.68 1 96.19 11 VAL B O 1
ATOM 775 N N . ALA B 1 12 ? -5.562 12.164 4.621 1 96.38 12 ALA B N 1
ATOM 776 C CA . ALA B 1 12 ? -5.168 13.539 4.914 1 96.38 12 ALA B CA 1
ATOM 777 C C . ALA B 1 12 ? -5.977 14.109 6.074 1 96.38 12 ALA B C 1
ATOM 779 O O . ALA B 1 12 ? -5.434 14.797 6.941 1 96.38 12 ALA B O 1
ATOM 780 N N . GLN B 1 13 ? -7.238 13.766 6.035 1 96.69 13 GLN B N 1
ATOM 781 C CA . GLN B 1 13 ? -8.133 14.25 7.078 1 96.69 13 GLN B CA 1
ATOM 782 C C . GLN B 1 13 ? -7.734 13.695 8.445 1 96.69 13 GLN B C 1
ATOM 784 O O . GLN B 1 13 ? -7.691 14.438 9.43 1 96.69 13 GLN B O 1
ATOM 789 N N . GLN B 1 14 ? -7.422 12.422 8.445 1 96.44 14 GLN B N 1
ATOM 790 C CA . GLN B 1 14 ? -7.043 11.789 9.703 1 96.44 14 GLN B CA 1
ATOM 791 C C . GLN B 1 14 ? -5.738 12.367 10.242 1 96.44 14 GLN B C 1
ATOM 793 O O . GLN B 1 14 ? -5.609 12.609 11.445 1 96.44 14 GLN B O 1
ATOM 798 N N . VAL B 1 15 ? -4.766 12.578 9.367 1 95.81 15 VAL B N 1
ATOM 799 C CA . VAL B 1 15 ? -3.486 13.156 9.773 1 95.81 15 VAL B CA 1
ATOM 800 C C . VAL B 1 15 ? -3.697 14.586 10.266 1 95.81 15 VAL B C 1
ATOM 802 O O . VAL B 1 15 ? -3.133 14.984 11.289 1 95.81 15 VAL B O 1
ATOM 805 N N . ALA B 1 16 ? -4.484 15.312 9.516 1 96.62 16 ALA B N 1
ATOM 806 C CA . ALA B 1 16 ? -4.785 16.688 9.906 1 96.62 16 ALA B CA 1
ATOM 807 C C . ALA B 1 16 ? -5.426 16.734 11.289 1 96.62 16 ALA B C 1
ATOM 809 O O . ALA B 1 16 ? -5.07 17.578 12.109 1 96.62 16 ALA B O 1
ATOM 810 N N . ASP B 1 17 ? -6.375 15.758 11.5 1 95 17 ASP B N 1
ATOM 811 C CA . ASP B 1 17 ? -7.043 15.672 12.797 1 95 17 ASP B CA 1
ATOM 812 C C . ASP B 1 17 ? -6.047 15.375 13.914 1 95 17 ASP B C 1
ATOM 814 O O . ASP B 1 17 ? -6.156 15.922 15.016 1 95 17 ASP B O 1
ATOM 818 N N . ARG B 1 18 ? -5.062 14.578 13.555 1 93.12 18 ARG B N 1
ATOM 819 C CA . ARG B 1 18 ? -4.027 14.219 14.516 1 93.12 18 ARG B CA 1
ATOM 820 C C . ARG B 1 18 ? -3.139 15.422 14.836 1 93.12 18 ARG B C 1
ATOM 822 O O . ARG B 1 18 ? -2.756 15.625 15.984 1 93.12 18 ARG B O 1
ATOM 829 N N . GLU B 1 19 ? -2.824 16.125 13.836 1 92.38 19 GLU B N 1
ATOM 830 C CA . GLU B 1 19 ? -1.97 17.297 13.992 1 92.38 19 GLU B CA 1
ATOM 831 C C . GLU B 1 19 ? -2.748 18.469 14.578 1 92.38 19 GLU B C 1
ATOM 833 O O . GLU B 1 19 ? -2.154 19.406 15.109 1 92.38 19 GLU B O 1
ATOM 838 N N . GLY B 1 20 ? -4.043 18.484 14.5 1 94.94 20 GLY B N 1
ATOM 839 C CA . GLY B 1 20 ? -4.895 19.547 15.008 1 94.94 20 GLY B CA 1
ATOM 840 C C . GLY B 1 20 ? -5.027 20.719 14.039 1 94.94 20 GLY B C 1
ATOM 841 O O . GLY B 1 20 ? -5.133 21.875 14.453 1 94.94 20 GLY B O 1
ATOM 842 N N . VAL B 1 21 ? -4.828 20.359 12.766 1 95.25 21 VAL B N 1
ATOM 843 C CA . VAL B 1 21 ? -4.922 21.391 11.734 1 95.25 21 VAL B CA 1
ATOM 844 C C . VAL B 1 21 ? -6.008 21.016 10.727 1 95.25 21 VAL B C 1
ATOM 846 O O . VAL B 1 21 ? -6.398 19.844 10.633 1 95.25 21 VAL B O 1
ATOM 849 N N . PRO B 1 22 ? -6.602 22.031 10.055 1 96.75 22 PRO B N 1
ATOM 850 C CA . PRO B 1 22 ? -7.523 21.719 8.961 1 96.75 22 PRO B CA 1
ATOM 851 C C . PRO B 1 22 ? -6.844 20.969 7.82 1 96.75 22 PRO B C 1
ATOM 853 O O . PRO B 1 22 ? -5.672 21.203 7.523 1 96.75 22 PRO B O 1
ATOM 856 N N . VAL B 1 23 ? -7.492 20.031 7.301 1 96.31 23 VAL B N 1
ATOM 857 C CA . VAL B 1 23 ? -6.965 19.188 6.23 1 96.31 23 VAL B CA 1
ATOM 858 C C . VAL B 1 23 ? -6.414 20.062 5.105 1 96.31 23 VAL B C 1
ATOM 860 O O . VAL B 1 23 ? -5.426 19.703 4.465 1 96.31 23 VAL B O 1
ATOM 863 N N . GLU B 1 24 ? -7.02 21.219 4.945 1 95.62 24 GLU B N 1
ATOM 864 C CA . GLU B 1 24 ? -6.602 22.125 3.885 1 95.62 24 GLU B CA 1
ATOM 865 C C . GLU B 1 24 ? -5.281 22.812 4.227 1 95.62 24 GLU B C 1
ATOM 867 O O . GLU B 1 24 ? -4.609 23.359 3.35 1 95.62 24 GLU B O 1
ATOM 872 N N . GLU B 1 25 ? -4.98 22.797 5.492 1 95.62 25 GLU B N 1
ATOM 873 C CA . GLU B 1 25 ? -3.773 23.469 5.965 1 95.62 25 GLU B CA 1
ATOM 874 C C . GLU B 1 25 ? -2.664 22.469 6.262 1 95.62 25 GLU B C 1
ATOM 876 O O . GLU B 1 25 ? -1.59 22.844 6.738 1 95.62 25 GLU B O 1
ATOM 881 N N . LEU B 1 26 ? -2.982 21.234 5.969 1 95.19 26 LEU B N 1
ATOM 882 C CA . LEU B 1 26 ? -1.999 20.188 6.242 1 95.19 26 LEU B CA 1
ATOM 883 C C . LEU B 1 26 ? -0.754 20.391 5.383 1 95.19 26 LEU B C 1
ATOM 885 O O . LEU B 1 26 ? -0.855 20.578 4.168 1 95.19 26 LEU B O 1
ATOM 889 N N . ARG B 1 27 ? 0.495 20.375 6.059 1 90.69 27 ARG B N 1
ATOM 890 C CA . ARG B 1 27 ? 1.763 20.531 5.352 1 90.69 27 ARG B CA 1
ATOM 891 C C . ARG B 1 27 ? 2.789 19.516 5.852 1 90.69 27 ARG B C 1
ATOM 893 O O . ARG B 1 27 ? 2.92 19.297 7.055 1 90.69 27 ARG B O 1
ATOM 900 N N . PRO B 1 28 ? 3.527 19.094 4.824 1 92.81 28 PRO B N 1
ATOM 901 C CA . PRO B 1 28 ? 3.326 19.125 3.373 1 92.81 28 PRO B CA 1
ATOM 902 C C . PRO B 1 28 ? 2.08 18.344 2.941 1 92.81 28 PRO B C 1
ATOM 904 O O . PRO B 1 28 ? 1.559 17.531 3.703 1 92.81 28 PRO B O 1
ATOM 907 N N . PRO B 1 29 ? 1.555 18.688 1.773 1 94.19 29 PRO B N 1
ATOM 908 C CA . PRO B 1 29 ? 0.375 17.953 1.307 1 94.19 29 PRO B CA 1
ATOM 909 C C . PRO B 1 29 ? 0.637 16.453 1.137 1 94.19 29 PRO B C 1
ATOM 911 O O . PRO B 1 29 ? 1.776 16.047 0.899 1 94.19 29 PRO B O 1
ATOM 914 N N . LEU B 1 30 ? -0.404 15.633 1.395 1 93.69 30 LEU B N 1
ATOM 915 C CA . LEU B 1 30 ? -0.301 14.18 1.336 1 93.69 30 LEU B CA 1
ATOM 916 C C . LEU B 1 30 ? 0.229 13.727 -0.02 1 93.69 30 LEU B C 1
ATOM 918 O O . LEU B 1 30 ? 1.001 12.773 -0.101 1 93.69 30 LEU B O 1
ATOM 922 N N . HIS B 1 31 ? -0.157 14.477 -1.03 1 92.62 31 HIS B N 1
ATOM 923 C CA . HIS B 1 31 ? 0.213 14.086 -2.387 1 92.62 31 HIS B CA 1
ATOM 924 C C . HIS B 1 31 ? 1.724 14.148 -2.584 1 92.62 31 HIS B C 1
ATOM 926 O O . HIS B 1 31 ? 2.252 13.578 -3.537 1 92.62 31 HIS B O 1
ATOM 932 N N . THR B 1 32 ? 2.436 14.945 -1.691 1 91.25 32 THR B N 1
ATOM 933 C CA . THR B 1 32 ? 3.891 15.023 -1.771 1 91.25 32 THR B CA 1
ATOM 934 C C . THR B 1 32 ? 4.531 13.797 -1.127 1 91.25 32 THR B C 1
ATOM 936 O O . THR B 1 32 ? 5.672 13.453 -1.436 1 91.25 32 THR B O 1
ATOM 939 N N . ALA B 1 33 ? 3.76 13.164 -0.245 1 90.5 33 ALA B N 1
ATOM 940 C CA . ALA B 1 33 ? 4.289 12.031 0.507 1 90.5 33 ALA B CA 1
ATOM 941 C C . ALA B 1 33 ? 3.982 10.711 -0.197 1 90.5 33 ALA B C 1
ATOM 943 O O . ALA B 1 33 ? 4.75 9.758 -0.099 1 90.5 33 ALA B O 1
ATOM 944 N N . ILE B 1 34 ? 2.873 10.664 -0.884 1 91.69 34 ILE B N 1
ATOM 945 C CA . ILE B 1 34 ? 2.461 9.438 -1.563 1 91.69 34 ILE B CA 1
ATOM 946 C C . ILE B 1 34 ? 1.619 9.789 -2.787 1 91.69 34 ILE B C 1
ATOM 948 O O . ILE B 1 34 ? 1.006 10.852 -2.844 1 91.69 34 ILE B O 1
ATOM 952 N N . ASP B 1 35 ? 1.681 8.969 -3.781 1 93.94 35 ASP B N 1
ATOM 953 C CA . ASP B 1 35 ? 0.833 9.148 -4.953 1 93.94 35 ASP B CA 1
ATOM 954 C C . ASP B 1 35 ? -0.632 8.875 -4.621 1 93.94 35 ASP B C 1
ATOM 956 O O . ASP B 1 35 ? -1.065 7.723 -4.602 1 93.94 35 ASP B O 1
ATOM 960 N N . THR B 1 36 ? -1.447 9.914 -4.465 1 95.56 36 THR B N 1
ATOM 961 C CA . THR B 1 36 ? -2.834 9.82 -4.027 1 95.56 36 THR B CA 1
ATOM 962 C C . THR B 1 36 ? -3.691 9.125 -5.082 1 95.56 36 THR B C 1
ATOM 964 O O . THR B 1 36 ? -4.621 8.391 -4.75 1 95.56 36 THR B O 1
ATOM 967 N N . ASP B 1 37 ? -3.352 9.32 -6.395 1 94.62 37 ASP B N 1
ATOM 968 C CA . ASP B 1 37 ? -4.094 8.688 -7.477 1 94.62 37 ASP B CA 1
ATOM 969 C C . ASP B 1 37 ? -3.922 7.168 -7.441 1 94.62 37 ASP B C 1
ATOM 971 O O . ASP B 1 37 ? -4.891 6.422 -7.609 1 94.62 37 ASP B O 1
ATOM 975 N N . ALA B 1 38 ? -2.707 6.844 -7.211 1 95.62 38 ALA B N 1
ATOM 976 C CA . ALA B 1 38 ? -2.412 5.414 -7.113 1 95.62 38 ALA B CA 1
ATOM 977 C C . ALA B 1 38 ? -3.104 4.793 -5.906 1 95.62 38 ALA B C 1
ATOM 979 O O . ALA B 1 38 ? -3.684 3.707 -6.008 1 95.62 38 ALA B O 1
ATOM 980 N N . LEU B 1 39 ? -3.035 5.477 -4.742 1 94.94 39 LEU B N 1
ATOM 981 C CA . LEU B 1 39 ? -3.67 5.008 -3.516 1 94.94 39 LEU B CA 1
ATOM 982 C C . LEU B 1 39 ? -5.172 4.828 -3.713 1 94.94 39 LEU B C 1
ATOM 984 O O . LEU B 1 39 ? -5.727 3.783 -3.365 1 94.94 39 LEU B O 1
ATOM 988 N N . ASP B 1 40 ? -5.812 5.801 -4.316 1 94.06 40 ASP B N 1
ATOM 989 C CA . ASP B 1 40 ? -7.246 5.73 -4.578 1 94.06 40 ASP B CA 1
ATOM 990 C C . ASP B 1 40 ? -7.586 4.559 -5.492 1 94.06 40 ASP B C 1
ATOM 992 O O . ASP B 1 40 ? -8.609 3.896 -5.312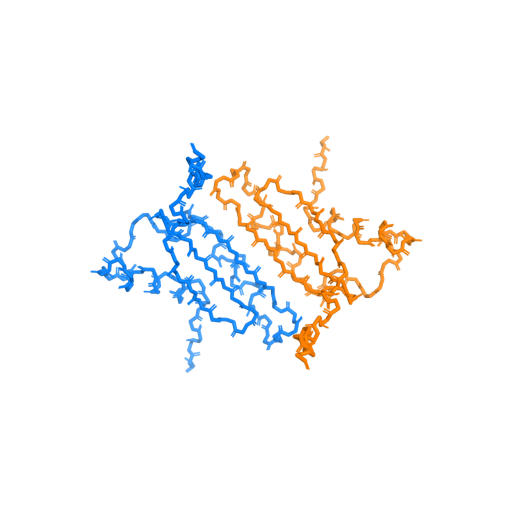 1 94.06 40 ASP B O 1
ATOM 996 N N . SER B 1 41 ? -6.715 4.328 -6.434 1 93.19 41 SER B N 1
ATOM 997 C CA . SER B 1 41 ? -6.922 3.24 -7.383 1 93.19 41 SER B CA 1
ATOM 998 C C . SER B 1 41 ? -6.855 1.884 -6.688 1 93.19 41 SER B C 1
ATOM 1000 O O . SER B 1 41 ? -7.648 0.988 -6.984 1 93.19 41 SER B O 1
ATOM 1002 N N . LEU B 1 42 ? -5.945 1.724 -5.719 1 92 42 LEU B N 1
ATOM 1003 C CA . LEU B 1 42 ? -5.77 0.47 -4.996 1 92 42 LEU B CA 1
ATOM 1004 C C . LEU B 1 42 ? -6.996 0.157 -4.148 1 92 42 LEU B C 1
ATOM 1006 O O . LEU B 1 42 ? -7.336 -1.012 -3.943 1 92 42 LEU B O 1
ATOM 1010 N N . PHE B 1 43 ? -7.625 1.205 -3.689 1 91.31 43 PHE B N 1
ATOM 1011 C CA . PHE B 1 43 ? -8.781 1.023 -2.824 1 91.31 43 PHE B CA 1
ATOM 1012 C C . PHE B 1 43 ? -10.078 1.22 -3.604 1 91.31 43 PHE B C 1
ATOM 1014 O O . PHE B 1 43 ? -11.156 1.331 -3.012 1 91.31 43 PHE B O 1
ATOM 1021 N N . ARG B 1 44 ? -9.906 1.332 -4.867 1 85.56 44 ARG B N 1
ATOM 1022 C CA . ARG B 1 44 ? -11.086 1.476 -5.715 1 85.56 44 ARG B CA 1
ATOM 1023 C C . ARG B 1 44 ? -11.961 0.227 -5.652 1 85.56 44 ARG B C 1
ATOM 1025 O O . ARG B 1 44 ? -13.188 0.317 -5.73 1 85.56 44 ARG B O 1
ATOM 1032 N N . SER B 1 45 ? -11.203 -0.815 -5.434 1 78.44 45 SER B N 1
ATOM 1033 C CA . SER B 1 45 ? -11.961 -2.059 -5.332 1 78.44 45 SER B CA 1
ATOM 1034 C C . SER B 1 45 ? -12.711 -2.143 -4.004 1 78.44 45 SER B C 1
ATOM 1036 O O . SER B 1 45 ? -12.18 -1.764 -2.961 1 78.44 45 SER B O 1
ATOM 1038 N N . ASN B 1 46 ? -13.875 -2.5 -4.074 1 73.44 46 ASN B N 1
ATOM 1039 C CA . ASN B 1 46 ? -14.695 -2.598 -2.869 1 73.44 46 ASN B CA 1
ATOM 1040 C C . ASN B 1 46 ? -14.555 -3.965 -2.207 1 73.44 46 ASN B C 1
ATOM 1042 O O . ASN B 1 46 ? -15.242 -4.254 -1.225 1 73.44 46 ASN B O 1
ATOM 1046 N N . ASP B 1 47 ? -13.727 -4.633 -2.82 1 78.62 47 ASP B N 1
ATOM 1047 C CA . ASP B 1 47 ? -13.516 -5.953 -2.234 1 78.62 47 ASP B CA 1
ATOM 1048 C C . ASP B 1 47 ? -12.398 -5.914 -1.191 1 78.62 47 ASP B C 1
ATOM 1050 O O . ASP B 1 47 ? -11.234 -5.695 -1.529 1 78.62 47 ASP B O 1
ATOM 1054 N N . PRO B 1 48 ? -12.82 -6.133 0.01 1 78.81 48 PRO B N 1
ATOM 1055 C CA . PRO B 1 48 ? -11.82 -6.098 1.08 1 78.81 48 PRO B CA 1
ATOM 1056 C C . PRO B 1 48 ? -10.742 -7.168 0.918 1 78.81 48 PRO B C 1
ATOM 1058 O O . PRO B 1 48 ? -9.625 -7 1.404 1 78.81 48 PRO B O 1
ATOM 1061 N N . ASP B 1 49 ? -11.156 -8.195 0.194 1 74.81 49 ASP B N 1
ATOM 1062 C CA . ASP B 1 49 ? -10.219 -9.297 -0.012 1 74.81 49 ASP B CA 1
ATOM 1063 C C . ASP B 1 49 ? -9.117 -8.906 -0.998 1 74.81 49 ASP B C 1
ATOM 1065 O O . ASP B 1 49 ? -8.055 -9.523 -1.025 1 74.81 49 ASP B O 1
ATOM 1069 N N . ARG B 1 50 ? -9.398 -7.926 -1.702 1 79.69 50 ARG B N 1
ATOM 1070 C CA . ARG B 1 50 ? -8.445 -7.508 -2.73 1 79.69 50 ARG B CA 1
ATOM 1071 C C . ARG B 1 50 ? -7.742 -6.215 -2.33 1 79.69 50 ARG B C 1
ATOM 1073 O O . ARG B 1 50 ? -6.879 -5.723 -3.061 1 79.69 50 ARG B O 1
ATOM 1080 N N . ARG B 1 51 ? -8.094 -5.684 -1.132 1 88.06 51 ARG B N 1
ATOM 1081 C CA . ARG B 1 51 ? -7.484 -4.445 -0.658 1 88.06 51 ARG B CA 1
ATOM 1082 C C . ARG B 1 51 ? -6.215 -4.727 0.14 1 88.06 51 ARG B C 1
ATOM 1084 O O . ARG B 1 51 ? -6.211 -5.582 1.028 1 88.06 51 ARG B O 1
ATOM 1091 N N . PRO B 1 52 ? -5.262 -4.066 -0.356 1 93.5 52 PRO B N 1
ATOM 1092 C CA . PRO B 1 52 ? -4.016 -4.258 0.387 1 93.5 52 PRO B CA 1
ATOM 1093 C C . PRO B 1 52 ? -3.928 -3.379 1.632 1 93.5 52 PRO B C 1
ATOM 1095 O O . PRO B 1 52 ? -4.801 -2.535 1.859 1 93.5 52 PRO B O 1
ATOM 1098 N N . THR B 1 53 ? -3.012 -3.688 2.471 1 94.38 53 THR B N 1
ATOM 1099 C CA . THR B 1 53 ? -2.627 -2.818 3.578 1 94.38 53 THR B CA 1
ATOM 1100 C C . THR B 1 53 ? -1.436 -1.946 3.191 1 94.38 53 THR B C 1
ATOM 1102 O O . THR B 1 53 ? -0.433 -2.447 2.68 1 94.38 53 THR B O 1
ATOM 1105 N N . ILE B 1 54 ? -1.607 -0.662 3.385 1 95.38 54 ILE B N 1
ATOM 1106 C CA . ILE B 1 54 ? -0.558 0.277 3.004 1 95.38 54 ILE B CA 1
ATOM 1107 C C . ILE B 1 54 ? -0.068 1.031 4.238 1 95.38 54 ILE B C 1
ATOM 1109 O O . ILE B 1 54 ? -0.871 1.463 5.066 1 95.38 54 ILE B O 1
ATOM 1113 N N . GLU B 1 55 ? 1.25 1.156 4.301 1 94.94 55 GLU B N 1
ATOM 1114 C CA . GLU B 1 55 ? 1.86 1.899 5.402 1 94.94 55 GLU B CA 1
ATOM 1115 C C . GLU B 1 55 ? 2.977 2.811 4.898 1 94.94 55 GLU B C 1
ATOM 1117 O O . GLU B 1 55 ? 3.863 2.369 4.164 1 94.94 55 GLU B O 1
ATOM 1122 N N . PHE B 1 56 ? 2.953 4.062 5.312 1 93.62 56 PHE B N 1
ATOM 1123 C CA . PHE B 1 56 ? 3.986 5.02 4.938 1 93.62 56 PHE B CA 1
ATOM 1124 C C . PHE B 1 56 ? 4.152 6.082 6.016 1 93.62 56 PHE B C 1
ATOM 1126 O O . PHE B 1 56 ? 3.35 6.16 6.949 1 93.62 56 PHE B O 1
ATOM 1133 N N . ARG B 1 57 ? 5.25 6.766 5.855 1 91.81 57 ARG B N 1
ATOM 1134 C CA . ARG B 1 57 ? 5.52 7.855 6.785 1 91.81 57 ARG B CA 1
ATOM 1135 C C . ARG B 1 57 ? 5.207 9.203 6.152 1 91.81 57 ARG B C 1
ATOM 1137 O O . ARG B 1 57 ? 5.574 9.461 5 1 91.81 57 ARG B O 1
ATOM 1144 N N . TYR B 1 58 ? 4.453 9.859 6.91 1 91.12 58 TYR B N 1
ATOM 1145 C CA . TYR B 1 58 ? 4.07 11.195 6.48 1 91.12 58 TYR B CA 1
ATOM 1146 C C . TYR B 1 58 ? 4.211 12.195 7.621 1 91.12 58 TYR B C 1
ATOM 1148 O O . TYR B 1 58 ? 3.637 12.008 8.695 1 91.12 58 TYR B O 1
ATOM 1156 N N . ASN B 1 59 ? 4.926 13.266 7.375 1 88.25 59 ASN B N 1
ATOM 1157 C CA . ASN B 1 59 ? 5.105 14.344 8.344 1 88.25 59 ASN B CA 1
ATOM 1158 C C . ASN B 1 59 ? 5.59 13.805 9.688 1 88.25 59 ASN B C 1
ATOM 1160 O O . ASN B 1 59 ? 5.098 14.219 10.742 1 88.25 59 ASN B O 1
ATOM 1164 N N . GLY B 1 60 ? 6.422 12.859 9.695 1 88.31 60 GLY B N 1
ATOM 1165 C CA . GLY B 1 60 ? 6.977 12.297 10.914 1 88.31 60 GLY B CA 1
ATOM 1166 C C . GLY B 1 60 ? 6.051 11.297 11.594 1 88.31 60 GLY B C 1
ATOM 1167 O O . GLY B 1 60 ? 6.34 10.82 12.688 1 88.31 60 GLY B O 1
ATOM 1168 N N . HIS B 1 61 ? 4.914 10.992 10.984 1 92.06 61 HIS B N 1
ATOM 1169 C CA . HIS B 1 61 ? 3.938 10.031 11.477 1 92.06 61 HIS B CA 1
ATOM 1170 C C . HIS B 1 61 ? 3.885 8.797 10.578 1 92.06 61 HIS B C 1
ATOM 1172 O O . HIS B 1 61 ? 4.254 8.859 9.406 1 92.06 61 HIS B O 1
ATOM 1178 N N . THR B 1 62 ? 3.498 7.746 11.281 1 93.31 62 THR B N 1
ATOM 1179 C CA . THR B 1 62 ? 3.266 6.527 10.516 1 93.31 62 THR B CA 1
ATOM 1180 C C . THR B 1 62 ? 1.782 6.355 10.203 1 93.31 62 THR B C 1
ATOM 1182 O O . THR B 1 62 ? 0.955 6.301 11.117 1 93.31 62 THR B O 1
ATOM 1185 N N . VAL B 1 63 ? 1.492 6.355 8.938 1 95.62 63 VAL B N 1
ATOM 1186 C CA . VAL B 1 63 ? 0.115 6.203 8.477 1 95.62 63 VAL B CA 1
ATOM 1187 C C . VAL B 1 63 ? -0.1 4.785 7.949 1 95.62 63 VAL B C 1
ATOM 1189 O O . VAL B 1 63 ? 0.636 4.324 7.074 1 95.62 63 VAL B O 1
ATOM 1192 N N . ARG B 1 64 ? -1.071 4.082 8.484 1 96 64 ARG B N 1
ATOM 1193 C CA . ARG B 1 64 ? -1.394 2.729 8.047 1 96 64 ARG B CA 1
ATOM 1194 C C . ARG B 1 64 ? -2.85 2.627 7.605 1 96 64 ARG B C 1
ATOM 1196 O O . ARG B 1 64 ? -3.75 3.1 8.305 1 96 64 ARG B O 1
ATOM 1203 N N . ILE B 1 65 ? -2.992 2.072 6.418 1 95.69 65 ILE B N 1
ATOM 1204 C CA . ILE B 1 65 ? -4.328 1.819 5.887 1 95.69 65 ILE B CA 1
ATOM 1205 C C . ILE B 1 65 ? -4.57 0.315 5.797 1 95.69 65 ILE B C 1
ATOM 1207 O O . ILE B 1 65 ? -3.791 -0.41 5.176 1 95.69 65 ILE B O 1
ATOM 1211 N N . ASP B 1 66 ? -5.59 -0.099 6.398 1 93.19 66 ASP B N 1
ATOM 1212 C CA . ASP B 1 66 ? -5.895 -1.527 6.367 1 93.19 66 ASP B CA 1
ATOM 1213 C C . ASP B 1 66 ? -6.82 -1.868 5.203 1 93.19 66 ASP B C 1
ATOM 1215 O O . ASP B 1 66 ? -7.332 -0.974 4.527 1 93.19 66 ASP B O 1
ATOM 1219 N N . SER B 1 67 ? -7.039 -3.223 4.988 1 88.88 67 SER B N 1
ATOM 1220 C CA . SER B 1 67 ? -7.852 -3.699 3.875 1 88.88 67 SER B CA 1
ATOM 1221 C C . SER B 1 67 ? -9.305 -3.256 4.02 1 88.88 67 SER B C 1
ATOM 1223 O O . SER B 1 67 ? -10.055 -3.262 3.047 1 88.88 67 SER B O 1
ATOM 1225 N N . THR B 1 68 ? -9.727 -2.848 5.266 1 86.25 68 THR B N 1
ATOM 1226 C CA . THR B 1 68 ? -11.102 -2.404 5.496 1 86.25 68 THR B CA 1
ATOM 1227 C C . THR B 1 68 ? -11.242 -0.913 5.203 1 86.25 68 THR B C 1
ATOM 1229 O O . THR B 1 68 ? -12.352 -0.39 5.141 1 86.25 68 THR B O 1
ATOM 1232 N N . GLY B 1 69 ? -10.023 -0.254 4.938 1 88.62 69 GLY B N 1
ATOM 1233 C CA . GLY B 1 69 ? -10.047 1.184 4.719 1 88.62 69 GLY B CA 1
ATOM 1234 C C . GLY B 1 69 ? -9.875 1.983 5.996 1 88.62 69 GLY B C 1
ATOM 1235 O O . GLY B 1 69 ? -10.07 3.203 6 1 88.62 69 GLY B O 1
ATOM 1236 N N . GLU B 1 70 ? -9.688 1.304 7.027 1 93.19 70 GLU B N 1
ATOM 1237 C CA . GLU B 1 70 ? -9.422 1.989 8.289 1 93.19 70 GLU B CA 1
ATOM 1238 C C . GLU B 1 70 ? -8.023 2.598 8.312 1 93.19 70 GLU B C 1
ATOM 1240 O O . GLU B 1 70 ? -7.043 1.918 8.008 1 93.19 70 GLU B O 1
ATOM 1245 N N . ILE B 1 71 ? -7.93 3.873 8.609 1 96.25 71 ILE B N 1
ATOM 1246 C CA . ILE B 1 71 ? -6.672 4.613 8.625 1 96.25 71 ILE B CA 1
ATOM 1247 C C . ILE B 1 71 ? -6.215 4.836 10.062 1 96.25 71 ILE B C 1
ATOM 1249 O O . ILE B 1 71 ? -6.988 5.305 10.898 1 96.25 71 ILE B O 1
ATOM 1253 N N . THR B 1 72 ? -5.043 4.426 10.383 1 95.75 72 THR B N 1
ATOM 1254 C CA . THR B 1 72 ? -4.434 4.664 11.688 1 95.75 72 THR B CA 1
ATOM 1255 C C . THR B 1 72 ? -3.18 5.523 11.547 1 95.75 72 THR B C 1
ATOM 1257 O O . THR B 1 72 ? -2.354 5.289 10.664 1 95.75 72 THR B O 1
ATOM 1260 N N . VAL B 1 73 ? -3.107 6.484 12.359 1 95.62 73 VAL B N 1
ATOM 1261 C CA . VAL B 1 73 ? -1.956 7.383 12.359 1 95.62 73 VAL B CA 1
ATOM 1262 C C . VAL B 1 73 ? -1.209 7.254 13.688 1 95.62 73 VAL B C 1
ATOM 1264 O O . VAL B 1 73 ? -1.789 7.461 14.758 1 95.62 73 VAL B O 1
ATOM 1267 N N . GLY B 1 74 ? -0.089 6.633 13.523 1 90.31 74 GLY B N 1
ATOM 1268 C CA . GLY B 1 74 ? 0.722 6.492 14.727 1 90.31 74 GLY B CA 1
ATOM 1269 C C . GLY B 1 74 ? 1.979 7.344 14.703 1 90.31 74 GLY B C 1
ATOM 1270 O O . GLY B 1 74 ? 2.35 7.879 13.656 1 90.31 74 GLY B O 1
ATOM 1271 N N . SER B 1 75 ? 2.521 7.453 15.914 1 78.38 75 SER B N 1
ATOM 1272 C CA . SER B 1 75 ? 3.807 8.133 16.031 1 78.38 75 SER B CA 1
ATOM 1273 C C . SER B 1 75 ? 4.961 7.203 15.672 1 78.38 75 SER B C 1
ATOM 1275 O O . SER B 1 75 ? 4.871 5.988 15.875 1 78.38 75 SER B O 1
ATOM 1277 N N . ALA B 1 76 ? 5.816 7.609 14.656 1 64.44 76 ALA B N 1
ATOM 1278 C CA . ALA B 1 76 ? 6.996 6.801 14.359 1 64.44 76 ALA B CA 1
ATOM 1279 C C . ALA B 1 76 ? 7.582 6.199 15.633 1 64.44 76 ALA B C 1
ATOM 1281 O O . ALA B 1 76 ? 7.488 6.797 16.703 1 64.44 76 ALA B O 1
ATOM 1282 N N . PRO B 1 77 ? 7.527 4.711 15.555 1 54.03 77 PRO B N 1
ATOM 1283 C CA . PRO B 1 77 ? 8.062 4.137 16.797 1 54.03 77 PRO B CA 1
ATOM 1284 C C . PRO B 1 77 ? 9.242 4.93 17.344 1 54.03 77 PRO B C 1
ATOM 1286 O O . PRO B 1 77 ? 10.055 5.453 16.578 1 54.03 77 PRO B O 1
ATOM 1289 N N . ALA B 1 78 ? 9.023 5.523 18.469 1 51.84 78 ALA B N 1
ATOM 1290 C CA . ALA B 1 78 ? 10.289 5.871 19.109 1 51.84 78 ALA B CA 1
ATOM 1291 C C . ALA B 1 78 ? 11.336 4.793 18.859 1 51.84 78 ALA B C 1
ATOM 1293 O O . ALA B 1 78 ? 11.016 3.604 18.812 1 51.84 78 ALA B O 1
ATOM 1294 N N . VAL B 1 79 ? 12.086 4.926 17.766 1 53.84 79 VAL B N 1
ATOM 1295 C CA . VAL B 1 79 ? 13.156 3.939 17.672 1 53.84 79 VAL B CA 1
ATOM 1296 C C . VAL B 1 79 ? 13.391 3.279 19.016 1 53.84 79 VAL B C 1
ATOM 1298 O O . VAL B 1 79 ? 13.812 3.938 19.984 1 53.84 79 VAL B O 1
ATOM 1301 N N . THR B 1 80 ? 12.484 2.639 19.531 1 52.09 80 THR B N 1
ATOM 1302 C CA . THR B 1 80 ? 12.797 1.923 20.766 1 52.09 80 THR B CA 1
ATOM 1303 C C . THR B 1 80 ? 14.156 1.234 20.656 1 52.09 80 THR B C 1
ATOM 1305 O O . THR B 1 80 ? 14.352 0.363 19.812 1 52.09 80 THR B O 1
ATOM 1308 N N . GLU B 1 81 ? 15.188 2.053 20.766 1 53.09 81 GLU B N 1
ATOM 1309 C CA . GLU B 1 81 ? 16.5 1.452 20.984 1 53.09 81 GLU B CA 1
ATOM 1310 C C . GLU B 1 81 ? 16.391 0.123 21.719 1 53.09 81 GLU B C 1
ATOM 1312 O O . GLU B 1 81 ? 15.578 -0.013 22.641 1 53.09 81 GLU B O 1
ATOM 1317 N N . PRO B 1 82 ? 16.688 -1.017 20.984 1 54.28 82 PRO B N 1
ATOM 1318 C CA . PRO B 1 82 ? 16.703 -2.238 21.797 1 54.28 82 PRO B CA 1
ATOM 1319 C C . PRO B 1 82 ? 16.812 -1.952 23.281 1 54.28 82 PRO B C 1
ATOM 1321 O O . PRO B 1 82 ? 17.594 -1.08 23.703 1 54.28 82 PRO B O 1
ATOM 1324 N N . GLU B 1 83 ? 15.688 -1.863 23.875 1 51.72 83 GLU B N 1
ATOM 1325 C CA . GLU B 1 83 ? 15.82 -1.803 25.328 1 51.72 83 GLU B CA 1
ATOM 1326 C C . GLU B 1 83 ? 17.078 -2.527 25.797 1 51.72 83 GLU B C 1
ATOM 1328 O O . GLU B 1 83 ? 17.266 -3.707 25.5 1 51.72 83 GLU B O 1
ATOM 1333 N N . ARG B 1 84 ? 18.281 -2.029 25.734 1 48.03 84 ARG B N 1
ATOM 1334 C CA . ARG B 1 84 ? 19.359 -2.697 26.469 1 48.03 84 ARG B CA 1
ATOM 1335 C C . ARG B 1 84 ? 18.859 -3.229 27.812 1 48.03 84 ARG B C 1
ATOM 1337 O O . ARG B 1 84 ? 18.422 -2.457 28.672 1 48.03 84 ARG B O 1
ATOM 1344 N N . GLN B 1 85 ? 18.172 -4.34 27.75 1 52 85 GLN B N 1
ATOM 1345 C CA . GLN B 1 85 ? 18.047 -4.988 29.047 1 52 85 GLN B CA 1
ATOM 1346 C C . GLN B 1 85 ? 19.328 -4.84 29.859 1 52 85 GLN B C 1
ATOM 1348 O O . GLN B 1 85 ? 20.391 -5.289 29.438 1 52 85 GLN B O 1
ATOM 1353 N N . THR B 1 86 ? 19.719 -3.828 30.438 1 48.09 86 THR B N 1
ATOM 1354 C CA . THR B 1 86 ? 20.75 -3.789 31.469 1 48.09 86 THR B CA 1
ATOM 1355 C C . THR B 1 86 ? 20.641 -5 32.375 1 48.09 86 THR B C 1
ATOM 1357 O O . THR B 1 86 ? 19.641 -5.176 33.094 1 48.09 86 THR B O 1
ATOM 1360 N N . VAL B 1 87 ? 21.266 -6.219 32.062 1 37.41 87 VAL B N 1
ATOM 1361 C CA . VAL B 1 87 ? 21.594 -7.129 33.156 1 37.41 87 VAL B CA 1
ATOM 1362 C C . VAL B 1 87 ? 22.359 -6.375 34.25 1 37.41 87 VAL B C 1
ATOM 1364 O O . VAL B 1 87 ? 23.281 -5.609 33.938 1 37.41 87 VAL B O 1
#

InterPro domains:
  IPR040624 Halobacterial output domain 1 [PF18545] (4-73)

Sequence (174 aa):
MSQERPISFEVAQQVADREGVPVEELRPPLHTAIDTDALDSLFRSNDPDRRPTIEFRYNGHTVRIDSTGEITVGSAPAVTEPERQTVMSQERPISFEVAQQVADREGVPVEELRPPLHTAIDTDALDSLFRSNDPDRRPTIEFRYNGHTVRIDSTGEITVGSAPAVTEPERQTV

Organism: NCBI:txid2691917

Foldseek 3Di:
DPPPDQLLLVQLCVVCVVVVHHSVPDPPHSCVFDPSVVSSVLLVDVDLVSHDWDWGDDPQWIWIQHSNSDIDIGHPPPVPPPPPPPD/DVPPDQLLLVQLCVVCVVVVHHSVPDPPHSCVFDPSVVSSVLLVDVDLVSHDWDWGDDPQWIWIQHSNSDIDIGHDPPVPPPPPPPD

pLDDT: mean 84.7, std 16.23, range [36.91, 96.81]

Secondary structure (DSSP, 8-state):
------HHHHHHHHHHHHHTS-GGG-SS-HHHHS-HHHHHHHT-S--GGGPPEEEEEETTEEEEE-TT--EEEEE------------/------HHHHHHHHHHHHHTS-GGG-SS-HHHHS-HHHHHHHT----GGGPPEEEEEETTEEEEE-TT--EEEEE------------